Protein AF-A0A9D0VF71-F1 (afdb_monomer_lite)

Secondary structure (DSSP, 8-state):
------PPP---TTTTT-STTT---SSHHHHHHHHHHHHHHHHHHHHHHHHHHHHHHHHHHHHHHHHHHHHHHHHHHHHHHHHHHHHHHHHHHHHHHHHHHHHHHHHHHHHHHHHHHHTT-

Radius of gyration: 41.37 Å; chains: 1; bounding box: 80×16×118 Å

pLDDT: mean 87.17, std 9.7, range [47.25, 96.56]

Foldseek 3Di:
DDDLDQDQDPLDCVVLLNDDPSQDPPDPVSNVSNVVSVVSSVVVVVVSVVVVVVSVVVVVVVVVVVVVVVVVVVVVVCVVVVVVVVVVVVVVVVVVVVVVVVVVVVVVVVVVVVVVVVVVD

Structure (mmCIF, N/CA/C/O backbone):
data_AF-A0A9D0VF71-F1
#
_entry.id   AF-A0A9D0VF71-F1
#
loop_
_atom_site.group_PDB
_atom_site.id
_atom_site.type_symbol
_atom_site.label_atom_id
_atom_site.label_alt_id
_atom_site.label_comp_id
_atom_site.label_asym_id
_atom_site.label_entity_id
_atom_site.label_seq_id
_atom_site.pdbx_PDB_ins_code
_atom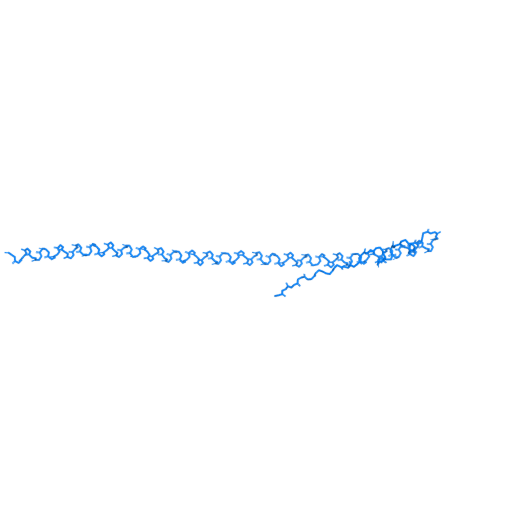_site.Cartn_x
_atom_site.Cartn_y
_atom_site.Cartn_z
_atom_site.occupancy
_atom_site.B_iso_or_equiv
_atom_site.auth_seq_id
_atom_site.auth_comp_id
_atom_site.auth_asym_id
_atom_site.auth_atom_id
_atom_site.pdbx_PDB_model_num
ATOM 1 N N . ASN A 1 1 ? -12.041 -7.277 2.046 1.00 47.25 1 ASN A N 1
ATOM 2 C CA . ASN A 1 1 ? -10.917 -8.003 1.412 1.00 47.25 1 ASN A CA 1
ATOM 3 C C . ASN A 1 1 ? -10.262 -7.134 0.348 1.00 47.25 1 ASN A C 1
ATOM 5 O O . ASN A 1 1 ? -10.256 -7.510 -0.816 1.00 47.25 1 ASN A O 1
ATOM 9 N N . ASP A 1 2 ? -9.723 -5.978 0.738 1.00 61.88 2 ASP A N 1
ATOM 10 C CA . ASP A 1 2 ? -8.944 -5.141 -0.178 1.00 61.88 2 ASP A CA 1
ATOM 11 C C . ASP A 1 2 ? -7.484 -5.605 -0.083 1.00 61.88 2 ASP A C 1
ATOM 13 O O . ASP A 1 2 ? -6.843 -5.454 0.957 1.00 61.88 2 ASP A O 1
ATOM 17 N N . ARG A 1 3 ? -7.001 -6.318 -1.105 1.00 72.19 3 ARG A N 1
ATOM 18 C CA . ARG A 1 3 ? -5.606 -6.772 -1.177 1.00 72.19 3 ARG A CA 1
ATOM 19 C C . ARG A 1 3 ? -4.865 -5.855 -2.133 1.00 72.19 3 ARG A C 1
ATOM 21 O O . ARG A 1 3 ? -5.205 -5.781 -3.310 1.00 72.19 3 ARG A O 1
ATOM 28 N N . ILE A 1 4 ? -3.829 -5.197 -1.631 1.00 79.31 4 ILE A N 1
ATOM 29 C CA . ILE A 1 4 ? -2.935 -4.393 -2.457 1.00 79.31 4 ILE A CA 1
ATOM 30 C C . ILE A 1 4 ? -1.829 -5.319 -2.968 1.00 79.31 4 ILE A C 1
ATOM 32 O O . ILE A 1 4 ? -0.931 -5.702 -2.222 1.00 79.31 4 ILE A O 1
ATOM 36 N N . ALA A 1 5 ? -1.941 -5.739 -4.227 1.00 80.00 5 ALA A N 1
ATOM 37 C CA . ALA A 1 5 ? -0.920 -6.541 -4.889 1.00 80.00 5 ALA A CA 1
ATOM 38 C C . ALA A 1 5 ? 0.217 -5.639 -5.386 1.00 80.00 5 ALA A C 1
ATOM 40 O O . ALA A 1 5 ? -0.035 -4.631 -6.044 1.00 80.00 5 ALA A O 1
ATOM 41 N N . ILE A 1 6 ? 1.460 -6.021 -5.090 1.00 80.12 6 ILE A N 1
ATOM 42 C CA . ILE A 1 6 ? 2.663 -5.391 -5.639 1.00 80.12 6 ILE A CA 1
ATOM 43 C C . ILE A 1 6 ? 3.290 -6.404 -6.590 1.00 80.12 6 ILE A C 1
ATOM 45 O O . ILE A 1 6 ? 3.825 -7.422 -6.155 1.00 80.12 6 ILE A O 1
ATOM 49 N N . THR A 1 7 ? 3.206 -6.135 -7.887 1.00 81.69 7 THR A N 1
ATOM 50 C CA . THR A 1 7 ? 3.913 -6.918 -8.901 1.00 81.69 7 THR A CA 1
ATOM 51 C C . THR A 1 7 ? 5.187 -6.178 -9.254 1.00 81.69 7 THR A C 1
ATOM 53 O O . THR A 1 7 ? 5.122 -5.059 -9.752 1.00 81.69 7 THR A O 1
ATOM 56 N N . LEU A 1 8 ? 6.335 -6.791 -8.976 1.00 82.25 8 LEU A N 1
ATOM 57 C CA . LEU A 1 8 ? 7.619 -6.237 -9.377 1.00 82.25 8 LEU A CA 1
ATOM 58 C C . LEU A 1 8 ? 7.854 -6.556 -10.857 1.00 82.25 8 LEU A C 1
ATOM 60 O O . LEU A 1 8 ? 7.827 -7.726 -11.239 1.00 82.25 8 LEU A O 1
ATOM 64 N N . GLY A 1 9 ? 8.055 -5.530 -11.682 1.00 84.50 9 GLY A N 1
ATOM 65 C CA . GLY A 1 9 ? 8.532 -5.712 -13.051 1.00 84.50 9 GLY A CA 1
ATOM 66 C C . GLY A 1 9 ? 9.970 -6.238 -13.065 1.00 84.50 9 GLY A C 1
ATOM 67 O O . GLY A 1 9 ? 10.769 -5.875 -12.199 1.00 84.50 9 GLY A O 1
ATOM 68 N N . ASP A 1 10 ? 10.305 -7.081 -14.043 1.00 88.88 10 ASP A N 1
ATOM 69 C CA . ASP A 1 10 ? 11.696 -7.452 -14.312 1.00 88.88 10 ASP A CA 1
ATOM 70 C C . ASP A 1 10 ? 12.420 -6.248 -14.929 1.00 88.88 10 ASP A C 1
ATOM 72 O O . ASP A 1 10 ? 12.075 -5.791 -16.017 1.00 88.88 10 ASP A O 1
ATOM 76 N N . LEU A 1 11 ? 13.390 -5.712 -14.187 1.00 90.81 11 LEU A N 1
ATOM 77 C CA . LEU A 1 11 ? 14.179 -4.540 -14.565 1.00 90.81 11 LEU A CA 1
ATOM 78 C C . LEU A 1 11 ? 15.665 -4.881 -14.769 1.00 90.81 11 LEU A C 1
ATOM 80 O O . LEU A 1 11 ? 16.540 -4.045 -14.538 1.00 90.81 11 LEU A O 1
ATOM 84 N N . THR A 1 12 ? 15.974 -6.117 -15.162 1.00 92.62 12 THR A N 1
ATOM 85 C CA . THR A 1 12 ? 17.348 -6.521 -15.495 1.00 92.62 12 THR A CA 1
ATOM 86 C C . THR A 1 12 ? 17.853 -5.852 -16.777 1.00 92.62 12 THR A C 1
ATOM 88 O O . THR A 1 12 ? 17.079 -5.492 -17.661 1.00 92.62 12 THR A O 1
ATOM 91 N N . ALA A 1 13 ? 19.178 -5.706 -16.907 1.00 88.88 13 ALA A N 1
ATOM 92 C CA . ALA A 1 13 ? 19.800 -5.077 -18.077 1.00 88.88 13 ALA A CA 1
ATOM 93 C C . ALA A 1 13 ? 19.420 -5.765 -19.401 1.00 88.88 13 ALA A C 1
ATOM 95 O O . ALA A 1 13 ? 19.220 -5.087 -20.407 1.00 88.88 13 ALA A O 1
ATOM 96 N N . ALA A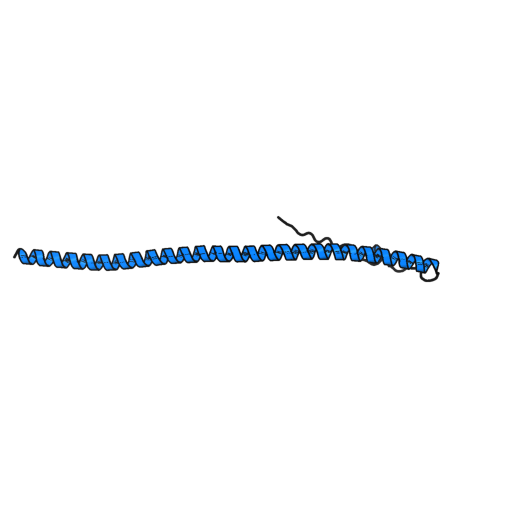 1 14 ? 19.259 -7.092 -19.381 1.00 88.69 14 ALA A N 1
ATOM 97 C CA . ALA A 1 14 ? 18.795 -7.867 -20.527 1.00 88.69 14 ALA A CA 1
ATOM 98 C C . ALA A 1 14 ? 17.347 -7.515 -20.907 1.00 88.69 14 ALA A C 1
ATOM 100 O O . ALA A 1 14 ? 17.075 -7.217 -22.067 1.00 88.69 14 ALA A O 1
ATOM 101 N N . THR A 1 15 ? 16.434 -7.471 -19.932 1.00 89.50 15 THR A N 1
A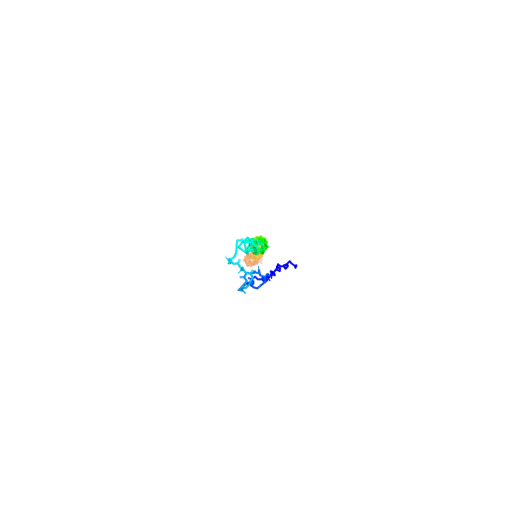TOM 102 C CA . THR A 1 15 ? 15.018 -7.128 -20.156 1.00 89.50 15 THR A CA 1
ATOM 103 C C . THR A 1 15 ? 14.830 -5.672 -20.589 1.00 89.50 15 THR A C 1
ATOM 105 O O . THR A 1 15 ? 13.940 -5.373 -21.382 1.00 89.50 15 THR A O 1
ATOM 108 N N . LEU A 1 16 ? 15.699 -4.766 -20.132 1.00 90.75 16 LEU A N 1
ATOM 109 C CA . LEU A 1 16 ? 15.724 -3.363 -20.561 1.00 90.75 16 LEU A CA 1
ATOM 110 C C . LEU A 1 16 ? 16.428 -3.146 -21.912 1.00 90.75 16 LEU A C 1
ATOM 112 O O . LEU A 1 16 ? 16.403 -2.030 -22.421 1.00 90.75 16 LEU A O 1
ATOM 116 N N . GLY A 1 17 ? 17.075 -4.167 -22.485 1.00 87.44 17 GLY A N 1
ATOM 117 C CA . GLY A 1 17 ? 17.822 -4.036 -23.742 1.00 87.44 17 GLY A CA 1
ATOM 118 C C . GLY A 1 17 ? 19.096 -3.189 -23.633 1.00 87.44 17 GLY A C 1
ATOM 119 O O . GLY A 1 17 ? 19.574 -2.662 -24.633 1.00 87.44 17 GLY A O 1
ATOM 120 N N . VAL A 1 18 ? 19.650 -3.049 -22.425 1.00 88.75 18 VAL A N 1
ATOM 121 C CA . VAL A 1 18 ? 20.857 -2.251 -22.129 1.00 88.75 18 VAL A CA 1
ATOM 122 C C . VAL A 1 18 ? 22.064 -3.122 -21.755 1.00 88.75 18 VAL A C 1
ATOM 124 O O . VAL A 1 18 ? 23.046 -2.630 -21.203 1.00 88.75 18 VAL A O 1
ATOM 127 N N . ASP A 1 19 ? 21.991 -4.425 -22.029 1.00 87.56 19 ASP A N 1
ATOM 128 C CA . ASP A 1 19 ? 23.084 -5.370 -21.792 1.00 87.56 19 ASP A CA 1
ATOM 129 C C . ASP A 1 19 ? 24.222 -5.208 -22.818 1.00 87.56 19 ASP A C 1
ATOM 131 O O . ASP A 1 19 ? 24.068 -4.652 -23.913 1.00 87.56 19 ASP A O 1
ATOM 135 N N . THR A 1 20 ? 25.389 -5.725 -22.453 1.00 74.88 20 THR A N 1
ATOM 136 C CA . THR A 1 20 ? 26.590 -5.809 -23.275 1.00 74.88 20 THR A CA 1
ATOM 137 C C . THR A 1 20 ? 26.280 -6.426 -24.644 1.00 74.88 20 THR A C 1
ATOM 139 O O . THR A 1 20 ? 25.741 -7.522 -24.756 1.00 74.88 20 THR A O 1
ATOM 142 N N . GLY A 1 21 ? 26.583 -5.679 -25.711 1.00 75.75 21 GLY A N 1
ATOM 143 C CA . GLY A 1 21 ? 26.286 -6.066 -27.096 1.00 75.75 21 GLY A CA 1
ATOM 144 C C . GLY A 1 21 ? 24.964 -5.530 -27.663 1.00 75.75 21 GLY A C 1
ATOM 145 O O . GLY A 1 21 ? 24.807 -5.540 -28.880 1.00 75.75 21 GLY A O 1
ATOM 146 N N . SER A 1 22 ? 24.056 -5.007 -26.829 1.00 76.94 22 SER A N 1
ATOM 147 C CA . SER A 1 22 ? 22.825 -4.330 -27.290 1.00 76.94 22 SER A CA 1
ATOM 148 C C . SER A 1 22 ? 23.050 -2.844 -27.598 1.00 76.94 22 SER A C 1
ATOM 150 O O . SER A 1 22 ? 22.305 -2.238 -28.363 1.00 76.94 22 SER A O 1
ATOM 152 N N . ILE A 1 23 ? 24.101 -2.262 -27.016 1.00 83.88 23 ILE A N 1
ATOM 153 C CA . ILE A 1 23 ? 24.506 -0.869 -27.207 1.00 83.88 23 ILE A CA 1
ATOM 154 C C . ILE A 1 23 ? 25.791 -0.836 -28.036 1.00 83.88 23 ILE A C 1
ATOM 156 O O . ILE A 1 23 ? 26.852 -1.250 -27.567 1.00 83.88 23 ILE A O 1
ATOM 160 N N . ASP A 1 24 ? 25.696 -0.317 -29.260 1.00 85.50 24 ASP A N 1
ATOM 161 C CA . ASP A 1 24 ? 26.847 -0.042 -30.119 1.00 85.50 24 ASP A CA 1
ATOM 162 C C . ASP A 1 24 ? 27.115 1.465 -30.171 1.00 85.50 24 ASP 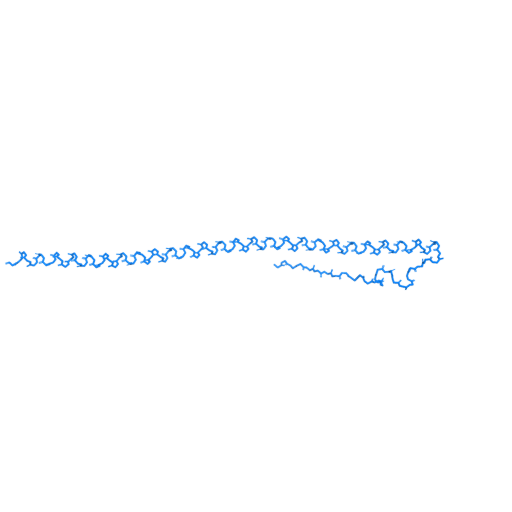A C 1
ATOM 164 O O . ASP A 1 24 ? 26.272 2.242 -30.604 1.00 85.50 24 ASP A O 1
ATOM 168 N N . LEU A 1 25 ? 28.306 1.884 -29.746 1.00 89.00 25 LEU A N 1
ATOM 169 C CA . LEU A 1 25 ? 28.751 3.283 -29.791 1.00 89.00 25 LEU A CA 1
ATOM 170 C C . LEU A 1 25 ? 29.869 3.510 -30.821 1.00 89.00 25 LEU A C 1
ATOM 172 O O . LEU A 1 25 ? 30.449 4.592 -30.874 1.00 89.00 25 LEU A O 1
ATOM 176 N N . SER A 1 26 ? 30.204 2.495 -31.624 1.00 92.81 26 SER A N 1
ATOM 177 C CA . SER A 1 26 ? 31.320 2.547 -32.577 1.00 92.81 26 SER A CA 1
ATOM 178 C C . SER A 1 26 ? 31.017 3.375 -33.829 1.00 92.81 26 SER A C 1
ATOM 180 O O . SER A 1 26 ? 31.937 3.854 -34.494 1.00 92.81 26 SER A O 1
ATOM 182 N N . THR A 1 27 ? 29.735 3.584 -34.143 1.00 94.25 27 THR A N 1
ATOM 183 C CA . THR A 1 27 ? 29.277 4.385 -35.284 1.00 94.25 27 THR A CA 1
ATOM 184 C C . THR A 1 27 ? 28.268 5.443 -34.846 1.00 94.25 27 THR A C 1
ATOM 186 O O . THR A 1 27 ? 27.572 5.278 -33.847 1.00 94.25 27 THR A O 1
ATOM 189 N N . ALA A 1 28 ? 28.138 6.528 -35.616 1.00 93.50 28 ALA A N 1
ATOM 190 C CA . ALA A 1 28 ? 27.142 7.565 -35.333 1.00 93.50 28 ALA A CA 1
ATOM 191 C C . ALA A 1 28 ? 25.700 7.019 -35.365 1.00 93.50 28 ALA A C 1
ATOM 193 O O . ALA A 1 28 ? 24.883 7.390 -34.527 1.00 93.50 28 ALA A O 1
ATOM 194 N N . ALA A 1 29 ? 25.404 6.107 -36.298 1.00 91.06 29 ALA A N 1
ATOM 195 C CA . ALA A 1 29 ? 24.104 5.445 -36.382 1.00 91.06 29 ALA A CA 1
ATOM 196 C C . ALA A 1 29 ? 23.867 4.489 -35.199 1.00 91.06 29 ALA A C 1
ATOM 198 O O . ALA A 1 29 ? 22.783 4.495 -34.620 1.00 91.06 29 ALA A O 1
ATOM 199 N N . GLY A 1 30 ? 24.888 3.721 -34.797 1.00 89.75 30 GLY A N 1
ATOM 200 C CA . GLY A 1 30 ? 24.840 2.875 -33.602 1.00 89.75 30 GLY A CA 1
ATOM 201 C C . GLY A 1 30 ? 24.567 3.697 -32.344 1.00 89.75 30 GLY A C 1
ATOM 202 O O . GLY A 1 30 ? 23.644 3.385 -31.597 1.00 89.75 30 GLY A O 1
ATOM 203 N N . ALA A 1 31 ? 25.277 4.816 -32.169 1.00 90.69 31 ALA A N 1
ATOM 204 C CA . ALA A 1 31 ? 25.089 5.706 -31.027 1.00 90.69 31 ALA A CA 1
ATOM 205 C C . ALA A 1 31 ? 23.674 6.311 -30.971 1.00 90.69 31 ALA A C 1
ATOM 207 O O . ALA A 1 31 ? 23.094 6.416 -29.893 1.00 90.69 31 ALA A O 1
ATOM 208 N N . GLN A 1 32 ? 23.083 6.667 -32.118 1.00 92.19 32 GLN A N 1
ATOM 209 C CA . GLN A 1 32 ? 21.685 7.115 -32.185 1.00 92.19 32 GLN A CA 1
ATOM 210 C C . GLN A 1 32 ? 20.701 5.999 -31.805 1.00 92.19 32 GLN A C 1
ATOM 212 O O . GLN A 1 32 ? 19.755 6.246 -31.058 1.00 92.19 32 GLN A O 1
ATOM 217 N N . GLY A 1 33 ? 20.939 4.768 -32.268 1.00 89.75 33 GLY A N 1
ATOM 218 C CA . GLY A 1 33 ? 20.144 3.601 -31.876 1.00 89.75 33 GLY A CA 1
ATOM 219 C C . GLY A 1 33 ? 20.261 3.279 -30.384 1.00 89.75 33 GLY A C 1
ATOM 220 O O . GLY A 1 33 ? 19.257 3.003 -29.731 1.00 89.75 33 GLY A O 1
ATOM 221 N N . ALA A 1 34 ? 21.465 3.392 -29.821 1.00 90.69 34 ALA A N 1
ATOM 222 C CA . ALA A 1 34 ? 21.718 3.206 -28.398 1.00 90.69 34 ALA A CA 1
ATOM 223 C C . ALA A 1 34 ? 20.962 4.224 -27.533 1.00 90.69 34 ALA A C 1
ATOM 225 O O . ALA A 1 34 ? 20.378 3.844 -26.521 1.00 90.69 34 ALA A O 1
ATOM 226 N N . LEU A 1 35 ? 20.929 5.499 -27.940 1.00 91.06 35 LEU A N 1
ATOM 227 C CA . LEU A 1 35 ? 20.144 6.528 -27.251 1.00 91.06 35 LEU A CA 1
ATOM 228 C C . LEU A 1 35 ? 18.647 6.193 -27.258 1.00 91.06 35 LEU A C 1
ATOM 230 O O . LEU A 1 35 ? 18.016 6.232 -26.208 1.00 91.06 35 LEU A O 1
ATOM 234 N N . ALA A 1 36 ? 18.098 5.770 -28.401 1.00 90.81 36 ALA A N 1
ATOM 235 C CA . ALA A 1 36 ? 16.692 5.368 -28.488 1.00 90.81 36 ALA A CA 1
ATOM 236 C C . ALA A 1 36 ? 16.363 4.141 -27.610 1.00 90.81 36 ALA A C 1
ATOM 238 O O . ALA A 1 36 ? 15.297 4.071 -26.990 1.00 90.81 36 ALA A O 1
ATOM 239 N N . GLY A 1 37 ? 17.286 3.176 -27.527 1.00 90.69 37 GLY A N 1
ATOM 240 C CA . GLY A 1 37 ? 17.165 2.029 -26.624 1.00 90.69 37 GLY A CA 1
ATOM 241 C C . GLY A 1 37 ? 17.177 2.442 -25.149 1.00 90.69 37 GLY A C 1
ATOM 242 O O . GLY A 1 37 ? 16.333 1.993 -24.375 1.00 90.69 37 GLY A O 1
ATOM 243 N N . LEU A 1 38 ? 18.081 3.351 -24.772 1.00 91.75 38 LEU A N 1
ATOM 244 C CA . LEU A 1 38 ? 18.153 3.903 -23.416 1.00 91.75 38 LEU A CA 1
ATOM 245 C C . LEU A 1 38 ? 16.889 4.683 -23.036 1.00 91.75 38 LEU A C 1
ATOM 247 O O . LEU A 1 38 ? 16.398 4.504 -21.923 1.00 91.75 38 LEU A O 1
ATOM 251 N N . ASP A 1 39 ? 16.334 5.489 -23.942 1.00 94.06 39 ASP A N 1
ATOM 252 C CA . ASP A 1 39 ? 15.077 6.210 -23.700 1.00 94.06 39 ASP A CA 1
ATOM 253 C C . ASP A 1 39 ? 13.927 5.230 -23.424 1.00 94.06 39 ASP A C 1
ATOM 255 O O . ASP A 1 39 ? 13.210 5.363 -22.433 1.00 94.06 39 ASP A O 1
ATOM 259 N N . THR A 1 40 ? 13.823 4.162 -24.220 1.00 92.81 40 THR A N 1
ATOM 260 C CA . THR A 1 40 ? 12.812 3.108 -24.019 1.00 92.81 40 THR A CA 1
ATOM 261 C C . THR A 1 40 ? 12.987 2.388 -22.674 1.00 92.81 40 THR A C 1
ATOM 263 O O . THR A 1 40 ? 12.013 2.098 -21.965 1.00 92.81 40 THR A O 1
ATOM 266 N N . ALA A 1 41 ? 14.235 2.105 -22.293 1.00 93.56 41 ALA A N 1
ATOM 267 C CA . ALA A 1 41 ? 14.557 1.496 -21.008 1.00 93.56 41 ALA A CA 1
ATOM 268 C C . ALA A 1 41 ? 14.173 2.416 -19.834 1.00 93.56 41 ALA A C 1
ATOM 270 O O . ALA A 1 41 ? 13.566 1.963 -18.858 1.00 93.56 41 ALA A O 1
ATOM 271 N N . LEU A 1 42 ? 14.473 3.715 -19.940 1.00 94.19 42 LEU A N 1
ATOM 272 C CA . LEU A 1 42 ? 14.108 4.721 -18.941 1.00 94.19 42 LEU A CA 1
ATOM 273 C C . LEU A 1 42 ? 12.591 4.871 -18.810 1.00 94.19 42 LEU A C 1
ATOM 275 O O . LEU A 1 42 ? 12.087 4.911 -17.685 1.00 94.19 42 LEU A O 1
ATOM 279 N N . ASP A 1 43 ? 11.859 4.887 -19.921 1.00 94.94 43 ASP A N 1
ATOM 280 C CA . ASP A 1 43 ? 10.395 4.930 -19.916 1.00 94.94 43 ASP A CA 1
ATOM 281 C C . ASP A 1 43 ? 9.801 3.713 -19.203 1.00 94.94 43 ASP A C 1
ATOM 283 O O . ASP A 1 43 ? 8.928 3.854 -18.342 1.00 94.94 43 ASP A O 1
ATOM 287 N N . THR A 1 44 ? 10.344 2.523 -19.462 1.00 93.44 44 THR A N 1
ATOM 288 C CA . THR A 1 44 ? 9.926 1.286 -18.784 1.00 93.44 44 THR A CA 1
ATOM 289 C C . THR A 1 44 ? 10.168 1.357 -17.272 1.00 93.44 44 THR A C 1
ATOM 291 O O . THR A 1 44 ? 9.290 1.005 -16.473 1.00 93.44 44 THR A O 1
ATOM 294 N N . VAL A 1 45 ? 11.332 1.854 -16.844 1.00 93.75 45 VAL A N 1
ATOM 295 C CA . VAL A 1 45 ? 11.640 2.059 -15.418 1.00 93.75 45 VAL A CA 1
ATOM 296 C C . VAL A 1 45 ? 10.686 3.077 -14.795 1.00 93.75 45 VAL A C 1
ATOM 298 O O . VAL A 1 45 ? 10.141 2.834 -13.715 1.00 93.75 45 VAL A O 1
ATOM 301 N N . ASN A 1 46 ? 10.450 4.203 -15.466 1.00 94.81 46 ASN A N 1
ATOM 302 C CA . ASN A 1 46 ? 9.567 5.259 -14.981 1.00 94.81 46 ASN A CA 1
ATOM 303 C C . ASN A 1 46 ? 8.115 4.783 -14.865 1.00 94.81 46 ASN A C 1
ATOM 305 O O . ASN A 1 46 ? 7.456 5.084 -13.868 1.00 94.81 46 ASN A O 1
ATOM 309 N N . GLN A 1 47 ? 7.638 3.975 -15.813 1.00 93.06 47 GLN A N 1
ATOM 310 C CA . GLN A 1 47 ? 6.315 3.355 -15.764 1.00 93.06 47 GLN A CA 1
ATOM 311 C C . GLN A 1 47 ? 6.164 2.463 -14.524 1.00 93.06 47 GLN A C 1
ATOM 313 O O . GLN A 1 47 ? 5.181 2.583 -13.790 1.00 93.06 47 GLN A O 1
ATOM 318 N N . ASN A 1 48 ? 7.159 1.615 -14.242 1.00 92.31 48 ASN A N 1
ATOM 319 C CA . ASN A 1 48 ? 7.159 0.766 -13.048 1.00 92.31 48 ASN A CA 1
ATOM 320 C C . ASN A 1 48 ? 7.209 1.600 -11.755 1.00 92.31 48 ASN A C 1
ATOM 322 O O . ASN A 1 48 ? 6.415 1.368 -10.842 1.00 92.31 48 ASN A O 1
ATOM 326 N N . ARG A 1 49 ? 8.073 2.625 -11.690 1.00 93.06 49 ARG A N 1
ATOM 327 C CA . ARG A 1 49 ? 8.148 3.550 -10.540 1.00 93.06 49 ARG A CA 1
ATOM 328 C C . ARG A 1 49 ? 6.829 4.283 -10.301 1.00 93.06 49 ARG A C 1
ATOM 330 O O . ARG A 1 49 ? 6.430 4.437 -9.149 1.00 93.06 49 ARG A O 1
ATOM 337 N N . SER A 1 50 ? 6.144 4.695 -11.365 1.00 92.94 50 SER A N 1
ATOM 338 C CA . SER A 1 50 ? 4.822 5.325 -11.292 1.00 92.94 50 SER A CA 1
ATOM 339 C C . SER A 1 50 ? 3.784 4.382 -10.675 1.00 92.94 50 SER A C 1
ATOM 341 O O . SER A 1 50 ? 3.106 4.747 -9.711 1.00 92.94 50 SER A O 1
ATOM 343 N N . THR A 1 51 ? 3.728 3.128 -11.133 1.00 91.56 51 THR A N 1
ATOM 344 C CA . THR A 1 51 ? 2.850 2.100 -10.550 1.00 91.56 51 THR A CA 1
ATOM 345 C C . THR A 1 51 ? 3.157 1.844 -9.072 1.00 91.56 51 THR A C 1
ATOM 347 O O . THR A 1 51 ? 2.236 1.727 -8.255 1.00 91.56 51 THR A O 1
ATOM 350 N N . TYR A 1 52 ? 4.436 1.801 -8.692 1.00 92.19 52 TYR A N 1
ATOM 351 C CA . TYR A 1 52 ? 4.821 1.644 -7.289 1.00 92.19 52 TYR A CA 1
ATOM 352 C C . TYR A 1 52 ? 4.409 2.851 -6.444 1.00 92.19 52 TYR A C 1
ATOM 354 O O . TYR A 1 52 ? 3.856 2.659 -5.364 1.00 92.19 52 TYR A O 1
ATOM 362 N N . GLY A 1 53 ? 4.590 4.075 -6.945 1.00 93.19 53 GLY A N 1
ATOM 363 C CA . GLY A 1 53 ? 4.141 5.292 -6.265 1.00 93.19 53 GLY A CA 1
ATOM 364 C C . GLY A 1 53 ? 2.622 5.331 -6.076 1.00 93.19 53 GLY A C 1
ATOM 365 O O . GLY A 1 53 ? 2.134 5.610 -4.982 1.00 93.19 53 GLY A O 1
ATOM 366 N N . ALA A 1 54 ? 1.852 4.953 -7.100 1.00 91.44 54 ALA A N 1
ATOM 367 C CA . ALA A 1 54 ? 0.398 4.832 -6.990 1.00 91.44 54 ALA A CA 1
ATOM 368 C C . ALA A 1 54 ? -0.013 3.790 -5.935 1.00 91.44 54 ALA A C 1
ATOM 370 O O . ALA A 1 54 ? -0.935 4.013 -5.147 1.00 91.44 54 ALA A O 1
ATOM 371 N N . THR A 1 55 ? 0.697 2.664 -5.885 1.00 91.62 55 THR A N 1
ATOM 372 C CA . THR A 1 55 ? 0.447 1.604 -4.904 1.00 91.62 55 THR A CA 1
ATOM 373 C C . THR A 1 55 ? 0.807 2.047 -3.483 1.00 91.62 55 THR A C 1
ATOM 375 O O . THR A 1 55 ? 0.046 1.779 -2.555 1.00 91.62 55 THR A O 1
ATOM 378 N N . GLN A 1 56 ? 1.903 2.793 -3.309 1.00 92.81 56 GLN A N 1
ATOM 379 C CA . GLN A 1 56 ? 2.268 3.421 -2.034 1.00 92.81 56 GLN A CA 1
ATOM 380 C C . GLN A 1 56 ? 1.199 4.411 -1.560 1.00 92.81 56 GLN A C 1
ATOM 382 O O . GLN A 1 56 ? 0.766 4.318 -0.415 1.00 92.81 56 GLN A O 1
ATOM 387 N N . ASN A 1 57 ? 0.687 5.275 -2.442 1.00 93.38 57 ASN A N 1
ATOM 388 C CA . ASN A 1 57 ? -0.394 6.207 -2.097 1.00 93.38 57 ASN A CA 1
ATOM 389 C C . ASN A 1 57 ? -1.661 5.476 -1.627 1.00 93.38 57 ASN A C 1
ATOM 391 O O . ASN A 1 57 ? -2.330 5.905 -0.681 1.00 93.38 57 ASN A O 1
ATOM 395 N N . ARG A 1 58 ? -1.995 4.347 -2.267 1.00 91.88 58 ARG A N 1
ATOM 396 C CA . ARG A 1 58 ? -3.113 3.496 -1.835 1.00 91.88 58 ARG A CA 1
ATOM 397 C C . ARG A 1 58 ? -2.856 2.865 -0.468 1.00 91.88 58 ARG A C 1
ATOM 399 O O . ARG A 1 58 ? -3.762 2.882 0.360 1.00 91.88 58 ARG A O 1
ATOM 406 N N . LEU A 1 59 ? -1.650 2.343 -0.224 1.00 91.81 59 LEU A N 1
ATOM 407 C CA . LEU A 1 59 ? -1.259 1.786 1.078 1.00 91.81 59 LEU A CA 1
ATOM 408 C C . LEU A 1 59 ? -1.358 2.837 2.183 1.00 91.81 59 LEU A C 1
ATOM 410 O O . LEU A 1 59 ? -1.935 2.565 3.231 1.00 91.81 59 LEU A O 1
ATOM 414 N N . GLU A 1 60 ? -0.858 4.045 1.936 1.00 94.69 60 GLU A N 1
ATOM 415 C CA . GLU A 1 60 ? -0.906 5.134 2.907 1.00 94.69 60 GLU A CA 1
ATOM 416 C C . GLU A 1 60 ? -2.345 5.586 3.189 1.00 94.69 60 GLU A C 1
ATOM 418 O O . GLU A 1 60 ? -2.720 5.798 4.341 1.00 94.69 60 GLU A O 1
ATOM 423 N N . SER A 1 61 ? -3.190 5.663 2.157 1.00 94.19 61 SER A N 1
ATOM 424 C CA . SER A 1 61 ? -4.611 5.993 2.323 1.00 94.19 61 SER A CA 1
ATOM 425 C C . SER A 1 61 ? -5.355 4.922 3.124 1.00 94.19 61 SER A C 1
ATOM 427 O O . SER A 1 61 ? -6.112 5.250 4.038 1.00 94.19 61 SER A O 1
ATOM 429 N N . ALA A 1 62 ? -5.111 3.643 2.823 1.00 92.19 62 ALA A N 1
ATOM 430 C CA . ALA A 1 62 ? -5.691 2.523 3.559 1.00 92.19 62 ALA A CA 1
ATOM 431 C C . ALA A 1 62 ? -5.217 2.499 5.020 1.00 92.19 62 ALA A C 1
ATOM 433 O O . ALA A 1 62 ? -6.024 2.282 5.922 1.00 92.19 62 ALA A O 1
ATOM 434 N N . TYR A 1 63 ? -3.934 2.786 5.260 1.00 93.19 63 TYR A N 1
ATOM 435 C CA . TYR A 1 63 ? -3.377 2.919 6.602 1.00 93.19 63 TYR A CA 1
ATOM 436 C C . TYR A 1 63 ? -4.071 4.033 7.390 1.00 93.19 63 TYR A C 1
ATOM 438 O O . TYR A 1 63 ? -4.567 3.783 8.483 1.00 93.19 63 TYR A O 1
ATOM 446 N N . ARG A 1 64 ? -4.182 5.241 6.820 1.00 95.75 64 ARG A N 1
ATOM 447 C CA . ARG A 1 64 ? -4.859 6.374 7.476 1.00 95.75 64 ARG A CA 1
ATOM 448 C C . ARG A 1 64 ? -6.318 6.054 7.802 1.00 95.75 64 ARG A C 1
ATOM 450 O O . ARG A 1 64 ? -6.792 6.413 8.875 1.00 95.75 64 ARG A O 1
ATOM 457 N N . ALA A 1 65 ? -7.023 5.366 6.904 1.00 92.38 65 ALA A N 1
ATOM 458 C CA . ALA A 1 65 ? -8.397 4.934 7.149 1.00 92.38 65 ALA A CA 1
ATOM 459 C C . ALA A 1 65 ? -8.487 3.905 8.292 1.00 92.38 65 ALA A C 1
ATOM 461 O O . ALA A 1 65 ? -9.357 4.028 9.155 1.00 92.38 65 ALA A O 1
ATOM 462 N N . LEU A 1 66 ? -7.583 2.919 8.324 1.00 93.56 66 LEU A N 1
ATOM 463 C CA . LEU A 1 66 ? -7.535 1.895 9.372 1.00 93.56 66 LEU A CA 1
ATOM 464 C C . LEU A 1 66 ? -7.152 2.477 10.736 1.00 93.56 66 LEU A C 1
ATOM 466 O O . LEU A 1 66 ? -7.730 2.090 11.749 1.00 93.56 66 LEU A O 1
ATOM 470 N N . ASP A 1 67 ? -6.207 3.410 10.766 1.00 96.56 67 ASP A N 1
ATOM 471 C CA . ASP A 1 67 ? -5.803 4.110 11.982 1.00 96.56 67 ASP A CA 1
ATOM 472 C C . ASP A 1 67 ? -6.981 4.900 12.570 1.00 96.56 67 ASP A C 1
ATOM 474 O O . ASP A 1 67 ? -7.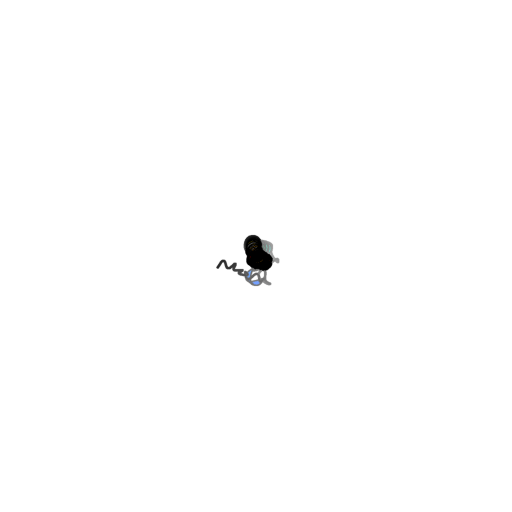328 4.729 13.737 1.00 96.56 67 ASP A O 1
ATOM 478 N N . ASN A 1 68 ? -7.700 5.653 11.730 1.00 95.56 68 ASN A N 1
ATOM 479 C CA . ASN A 1 68 ? -8.905 6.367 12.153 1.00 95.56 68 ASN A CA 1
ATOM 480 C C . ASN A 1 68 ? -10.001 5.410 12.652 1.00 95.56 68 ASN A C 1
ATOM 482 O O . ASN A 1 68 ? -10.630 5.651 13.681 1.00 95.56 68 ASN A O 1
ATOM 486 N N . TYR A 1 69 ? -10.219 4.295 11.949 1.00 95.88 69 TYR A N 1
ATOM 487 C CA . TYR A 1 69 ? -11.158 3.261 12.381 1.00 95.88 69 TYR A CA 1
ATOM 488 C C . TYR A 1 69 ? -10.772 2.673 13.744 1.00 95.88 69 TYR A C 1
ATOM 490 O O . TYR A 1 69 ? -11.631 2.523 14.609 1.00 95.88 69 TYR A O 1
ATOM 498 N N . THR A 1 70 ? -9.485 2.400 13.959 1.00 96.25 70 THR A N 1
ATOM 499 C CA . THR A 1 70 ? -8.965 1.852 15.219 1.00 96.25 70 THR A CA 1
ATOM 500 C C . THR A 1 70 ? -9.135 2.844 16.369 1.00 96.25 70 THR A C 1
ATOM 502 O O . THR A 1 70 ? -9.584 2.449 17.442 1.00 96.25 70 THR A O 1
ATOM 505 N N . GLN A 1 71 ? -8.857 4.132 16.146 1.00 95.56 71 GLN A N 1
ATOM 506 C CA . GLN A 1 71 ? -9.087 5.184 17.143 1.00 95.56 71 GLN A CA 1
ATOM 507 C C . GLN A 1 71 ? -10.572 5.310 17.512 1.00 95.56 71 GLN A C 1
ATOM 509 O O . GLN A 1 71 ? -10.914 5.345 18.694 1.00 95.56 71 GLN A O 1
ATOM 514 N N . ASN A 1 72 ? -11.467 5.310 16.517 1.00 95.69 72 ASN A N 1
ATOM 515 C CA . ASN A 1 72 ? -12.911 5.367 16.757 1.00 95.69 72 ASN A CA 1
ATOM 516 C C . ASN A 1 72 ? -13.424 4.118 17.488 1.00 95.69 72 ASN A C 1
ATOM 518 O O . ASN A 1 72 ? -14.253 4.230 18.390 1.00 95.69 72 ASN A O 1
ATOM 522 N N . LEU A 1 73 ? -12.915 2.934 17.135 1.00 96.44 73 LEU A N 1
ATOM 523 C CA . LEU A 1 73 ? -13.261 1.685 17.808 1.00 96.44 73 LEU A CA 1
ATOM 524 C C . LEU A 1 73 ? -12.790 1.687 19.267 1.00 96.44 73 LEU A C 1
ATOM 526 O O . LEU A 1 73 ? -13.565 1.327 20.150 1.00 96.44 73 LEU A O 1
ATOM 530 N N . ALA A 1 74 ? -11.559 2.131 19.529 1.00 95.88 74 ALA A N 1
ATOM 531 C CA . ALA A 1 74 ? -11.026 2.248 20.883 1.00 95.88 74 ALA A CA 1
ATOM 532 C C . ALA A 1 74 ? -11.834 3.247 21.729 1.00 95.88 74 ALA A C 1
ATOM 534 O O . ALA A 1 74 ? -12.169 2.950 22.874 1.00 95.88 74 ALA A O 1
ATOM 535 N N . ALA A 1 75 ? -12.213 4.395 21.158 1.00 96.00 75 ALA A N 1
ATOM 536 C CA . ALA A 1 75 ? -13.059 5.378 21.834 1.00 96.00 75 ALA A CA 1
ATOM 537 C C . ALA A 1 75 ? -14.456 4.817 22.154 1.00 96.00 75 ALA A C 1
ATOM 539 O O . ALA A 1 75 ? -14.949 4.988 23.268 1.00 96.00 75 ALA A O 1
ATOM 540 N N . ALA A 1 76 ? -15.078 4.105 21.208 1.00 95.31 76 ALA A N 1
ATOM 541 C CA . ALA A 1 76 ? -16.364 3.449 21.430 1.00 95.31 76 ALA A CA 1
ATOM 542 C C . ALA A 1 76 ? -16.270 2.354 22.506 1.00 95.31 76 ALA A C 1
ATOM 544 O O . ALA A 1 76 ? -17.141 2.265 23.368 1.00 95.31 76 ALA A O 1
ATOM 545 N N . GLN A 1 77 ? -15.200 1.555 22.493 1.00 95.25 77 GLN A N 1
ATOM 546 C CA . GLN A 1 77 ? -14.955 0.531 23.507 1.00 95.25 77 GLN A CA 1
ATOM 547 C C . GLN A 1 77 ? -14.759 1.146 24.899 1.00 95.25 77 GLN A C 1
ATOM 549 O O . GLN A 1 77 ? -15.361 0.658 25.852 1.00 95.25 77 GLN A O 1
ATOM 554 N N . SER A 1 78 ? -13.982 2.231 25.007 1.00 96.00 78 SER A N 1
ATOM 555 C CA . SER A 1 78 ? -13.813 2.975 26.263 1.00 96.00 78 SER A CA 1
ATOM 556 C C . SER A 1 78 ? -15.156 3.483 26.779 1.00 96.00 78 SER A C 1
ATOM 558 O O . SER A 1 78 ? -15.486 3.253 27.932 1.00 96.00 78 SER A O 1
ATOM 560 N N . ALA A 1 79 ? -15.975 4.097 25.918 1.00 94.00 79 ALA A N 1
ATOM 561 C CA . ALA A 1 79 ? -17.277 4.625 26.321 1.00 94.00 79 ALA A CA 1
ATOM 562 C C . ALA A 1 79 ? -18.224 3.535 26.854 1.00 94.00 79 ALA A C 1
ATOM 564 O O . ALA A 1 79 ? -18.929 3.765 27.838 1.00 94.00 79 ALA A O 1
ATOM 565 N N . VAL A 1 80 ? -18.236 2.351 26.232 1.00 91.44 80 VAL A N 1
ATOM 566 C CA . VAL A 1 80 ? -19.017 1.203 26.724 1.00 91.44 80 VAL A CA 1
ATOM 567 C C . VAL A 1 80 ? -18.479 0.738 28.077 1.00 91.44 80 VAL A C 1
ATOM 569 O O . VAL A 1 80 ? -19.244 0.645 29.032 1.00 91.44 80 VAL A O 1
ATOM 572 N N . GLN A 1 81 ? -17.165 0.528 28.190 1.00 93.31 81 GLN A N 1
ATOM 573 C CA . GLN A 1 81 ? -16.541 0.049 29.424 1.00 93.31 81 GLN A CA 1
ATOM 574 C C . GLN A 1 81 ? -16.722 1.025 30.599 1.00 93.31 81 GLN A C 1
ATOM 576 O O . GLN A 1 81 ? -17.029 0.598 31.713 1.00 93.31 81 GLN A O 1
ATOM 581 N N . ASP A 1 82 ? -16.572 2.326 30.351 1.00 94.00 82 ASP A N 1
ATOM 582 C CA . ASP A 1 82 ? -16.764 3.374 31.355 1.00 94.00 82 ASP A CA 1
ATOM 583 C C . ASP A 1 82 ? -18.234 3.452 31.801 1.00 94.00 82 ASP A C 1
ATOM 585 O O . ASP A 1 82 ? -18.516 3.641 32.987 1.00 94.00 82 ASP A O 1
ATOM 589 N N . THR A 1 83 ? -19.182 3.252 30.877 1.00 91.62 83 THR A N 1
ATOM 590 C CA . THR A 1 83 ? -20.621 3.215 31.194 1.00 91.62 83 THR A CA 1
ATOM 591 C C . THR A 1 83 ? -20.980 1.991 32.034 1.00 91.62 83 THR A C 1
ATOM 593 O O . THR A 1 83 ? -21.698 2.124 33.028 1.00 91.62 83 THR A O 1
ATOM 596 N N . ASP A 1 84 ? -20.450 0.818 31.686 1.00 90.50 84 ASP A N 1
ATOM 597 C CA . ASP A 1 84 ? -20.672 -0.418 32.441 1.00 90.50 84 ASP A CA 1
ATOM 598 C C . ASP A 1 84 ? -20.091 -0.307 33.859 1.00 90.50 84 ASP A C 1
ATOM 600 O O . ASP A 1 84 ? -20.755 -0.649 34.840 1.00 90.50 84 ASP A O 1
ATOM 604 N N . PHE A 1 85 ? -18.887 0.261 33.998 1.00 90.62 85 PHE A N 1
ATOM 605 C CA . PHE A 1 85 ? -18.277 0.500 35.306 1.00 90.62 85 PHE A CA 1
ATOM 606 C C . PHE A 1 85 ? -19.076 1.502 36.152 1.00 90.62 85 PHE A C 1
ATOM 608 O O . PHE A 1 85 ? -19.242 1.306 37.361 1.00 90.62 85 PHE A O 1
ATOM 615 N N . ALA A 1 86 ? -19.596 2.567 35.535 1.00 91.19 86 ALA A N 1
ATOM 616 C CA . ALA A 1 86 ? -20.452 3.533 36.216 1.00 91.19 86 ALA A CA 1
ATOM 617 C C . ALA A 1 86 ? -21.769 2.897 36.695 1.00 91.19 86 ALA A C 1
ATOM 619 O O . ALA A 1 86 ? -22.206 3.180 37.814 1.00 91.19 86 ALA A O 1
ATOM 620 N N . MET A 1 87 ? -22.377 2.019 35.889 1.00 93.06 87 MET A N 1
ATOM 621 C CA . MET A 1 87 ? -23.593 1.289 36.257 1.00 93.06 87 MET A CA 1
ATOM 622 C C . MET A 1 87 ? -23.348 0.351 37.443 1.00 93.06 87 MET A C 1
ATOM 624 O O . MET A 1 87 ? -24.064 0.441 38.439 1.00 93.06 87 MET A O 1
ATOM 628 N N . GLU A 1 88 ? -22.301 -0.474 37.381 1.00 91.25 88 GLU A N 1
ATOM 629 C CA . GLU A 1 88 ? -21.930 -1.387 38.470 1.00 91.25 88 GLU A CA 1
ATOM 630 C C . GLU A 1 88 ? -21.603 -0.617 39.761 1.00 91.25 88 GLU A C 1
ATOM 632 O O . GLU A 1 88 ? -22.046 -0.975 40.852 1.00 91.25 88 GLU A O 1
ATOM 637 N N . SER A 1 89 ? -20.890 0.509 39.644 1.00 90.75 89 SER A N 1
ATOM 638 C CA . SER A 1 89 ? -20.577 1.376 40.787 1.00 90.75 89 SER A CA 1
ATOM 639 C C . SER A 1 89 ? -21.835 1.988 41.416 1.00 90.75 89 SER A C 1
ATOM 641 O O . SER A 1 89 ? -21.930 2.081 42.643 1.00 90.75 89 SER A O 1
ATOM 643 N N . ALA A 1 90 ? -22.817 2.388 40.603 1.00 93.62 90 ALA A N 1
ATOM 644 C CA . ALA A 1 90 ? -24.096 2.910 41.081 1.00 93.62 90 ALA A CA 1
ATOM 645 C C . ALA A 1 90 ? -24.955 1.820 41.745 1.00 93.62 90 ALA A C 1
ATOM 647 O O . ALA A 1 90 ? -25.559 2.074 42.791 1.00 93.62 90 ALA A O 1
ATOM 648 N N . GLU A 1 91 ? -24.976 0.608 41.185 1.00 93.88 91 GLU A N 1
ATOM 649 C CA . GLU A 1 91 ? -25.637 -0.568 41.766 1.00 93.88 91 GLU A CA 1
ATOM 650 C C . GLU A 1 91 ? -25.017 -0.906 43.131 1.00 93.88 91 GLU A C 1
ATOM 652 O O . GLU A 1 91 ? -25.727 -1.002 44.135 1.00 93.88 91 GLU A O 1
ATOM 657 N N . MET A 1 92 ? -23.685 -0.973 43.207 1.00 94.44 92 MET A N 1
ATOM 658 C CA . MET A 1 92 ? -22.950 -1.193 44.454 1.00 94.44 92 MET A CA 1
ATOM 659 C C . MET A 1 92 ? -23.273 -0.118 45.501 1.00 94.44 92 MET A C 1
ATOM 661 O O . MET A 1 92 ? -23.577 -0.450 46.650 1.00 94.44 92 MET A O 1
ATOM 665 N N . ALA A 1 93 ? -23.252 1.164 45.122 1.00 93.25 93 ALA A N 1
ATOM 666 C CA . ALA A 1 93 ? -23.587 2.264 46.027 1.00 93.25 93 ALA A CA 1
ATOM 667 C C . ALA A 1 93 ? -25.040 2.171 46.525 1.00 93.25 93 ALA A C 1
ATOM 669 O O . ALA A 1 93 ? -25.302 2.309 47.722 1.00 93.25 93 ALA A O 1
ATOM 670 N N . LYS A 1 94 ? -25.991 1.865 45.634 1.00 92.62 94 LYS A N 1
ATOM 671 C CA . LYS A 1 94 ? -27.398 1.631 45.987 1.00 92.62 94 LYS A CA 1
ATOM 672 C C . LYS A 1 94 ? -27.538 0.472 46.973 1.00 92.62 94 LYS A C 1
ATOM 674 O O . LYS A 1 94 ? -28.240 0.616 47.973 1.00 92.62 94 LYS A O 1
ATOM 679 N N . LEU A 1 95 ? -26.859 -0.651 46.736 1.00 93.88 95 LEU A N 1
ATOM 680 C CA . LEU A 1 95 ? -26.875 -1.810 47.633 1.00 93.88 95 LEU A CA 1
ATOM 681 C C . LEU A 1 95 ? -26.297 -1.471 49.014 1.00 93.88 95 LEU A C 1
ATOM 683 O O . LEU A 1 95 ? -26.874 -1.865 50.028 1.00 93.88 95 LEU A O 1
ATOM 687 N N . GLN A 1 96 ? -25.210 -0.697 49.078 1.00 91.50 96 GLN A N 1
ATOM 688 C CA . GLN A 1 96 ? -24.635 -0.225 50.344 1.00 91.50 96 GLN A CA 1
ATOM 689 C C . GLN A 1 96 ? -25.599 0.695 51.108 1.00 91.50 96 GLN A C 1
ATOM 691 O O . GLN A 1 96 ? -25.805 0.505 52.309 1.00 91.50 96 GLN A O 1
ATOM 696 N N . ILE A 1 97 ? -26.244 1.643 50.420 1.00 89.25 97 ILE A N 1
ATOM 697 C CA . ILE A 1 97 ? -27.257 2.523 51.022 1.00 89.25 97 ILE A CA 1
ATOM 698 C C . ILE A 1 97 ? -28.449 1.702 51.525 1.00 89.25 97 ILE A C 1
ATOM 700 O O . ILE A 1 97 ? -28.907 1.921 52.644 1.00 89.25 97 ILE A O 1
ATOM 704 N N . MET A 1 98 ? -28.932 0.725 50.751 1.00 89.38 98 MET A N 1
ATOM 705 C CA . MET A 1 98 ? -30.028 -0.154 51.175 1.00 89.38 98 MET A CA 1
ATOM 706 C C . MET A 1 98 ? -29.663 -0.985 52.407 1.00 89.38 98 MET A C 1
ATOM 708 O O . MET A 1 98 ? -30.505 -1.151 53.286 1.00 89.38 98 MET A O 1
ATOM 712 N N . GLN A 1 99 ? -28.423 -1.469 52.519 1.00 90.50 99 GLN A N 1
ATOM 713 C CA . GLN A 1 99 ? -27.968 -2.171 53.723 1.00 90.50 99 GLN A CA 1
ATOM 714 C C . GLN A 1 99 ? -27.938 -1.245 54.945 1.00 90.50 99 GLN A C 1
ATOM 716 O O . GLN A 1 99 ? -28.465 -1.607 55.996 1.00 90.50 99 GLN A O 1
ATOM 721 N N . GLN A 1 100 ? -27.393 -0.032 54.814 1.00 87.94 100 GLN A N 1
ATOM 722 C CA . GLN A 1 100 ? -27.376 0.948 55.909 1.00 87.94 100 GLN A CA 1
ATOM 723 C C . GLN A 1 100 ? -28.793 1.377 56.316 1.00 87.94 100 GLN A C 1
ATOM 725 O O . GLN A 1 100 ? -29.111 1.417 57.506 1.00 87.94 100 GLN A O 1
ATOM 730 N N . ALA A 1 101 ? -29.672 1.627 55.341 1.00 83.12 101 ALA A N 1
ATOM 731 C CA . ALA A 1 101 ? -31.076 1.938 55.578 1.00 83.12 101 ALA A CA 1
ATOM 732 C C . ALA A 1 101 ? -31.815 0.759 56.226 1.00 83.12 101 ALA A C 1
ATOM 734 O O . ALA A 1 101 ? -32.574 0.967 57.165 1.00 83.12 101 ALA A O 1
ATOM 735 N N . GLY A 1 102 ? -31.563 -0.479 55.795 1.00 83.50 102 GLY A N 1
ATOM 736 C CA . GLY A 1 102 ? -32.136 -1.684 56.399 1.00 83.50 102 GLY A CA 1
ATOM 737 C C . GLY A 1 102 ? -31.743 -1.846 57.868 1.00 83.50 102 GLY A C 1
ATOM 738 O O . GLY A 1 102 ? -32.601 -2.124 58.704 1.00 83.50 102 GLY A O 1
ATOM 739 N N . VAL A 1 103 ? -30.476 -1.590 58.210 1.00 81.75 103 VAL A N 1
ATOM 740 C CA . VAL A 1 103 ? -29.999 -1.590 59.604 1.00 81.75 103 VAL A CA 1
ATOM 741 C C . VAL A 1 103 ? -30.645 -0.462 60.416 1.00 81.75 103 VAL A C 1
ATOM 743 O O . VAL A 1 103 ? -31.107 -0.705 61.533 1.00 81.75 103 VAL A O 1
ATOM 746 N N . ALA A 1 104 ? -30.737 0.749 59.863 1.00 76.81 104 ALA A N 1
ATOM 747 C CA . ALA A 1 104 ? -31.360 1.892 60.531 1.00 76.81 104 ALA A CA 1
ATOM 748 C C . ALA A 1 104 ? -32.872 1.695 60.749 1.00 76.81 104 ALA A C 1
ATOM 750 O O . ALA A 1 104 ? -33.377 1.949 61.841 1.00 76.81 104 ALA A O 1
ATOM 751 N N . VAL A 1 105 ? -33.591 1.179 59.749 1.00 78.56 105 VAL A N 1
ATOM 752 C CA . VAL A 1 105 ? -35.023 0.852 59.837 1.00 78.56 105 VAL A CA 1
ATOM 753 C C . VAL A 1 105 ? -35.258 -0.275 60.840 1.00 78.56 105 VAL A C 1
ATOM 755 O O . VAL A 1 105 ? -36.178 -0.184 61.651 1.00 78.56 105 VAL A O 1
ATOM 758 N N . LEU A 1 106 ? -34.410 -1.307 60.853 1.00 76.25 106 LEU A N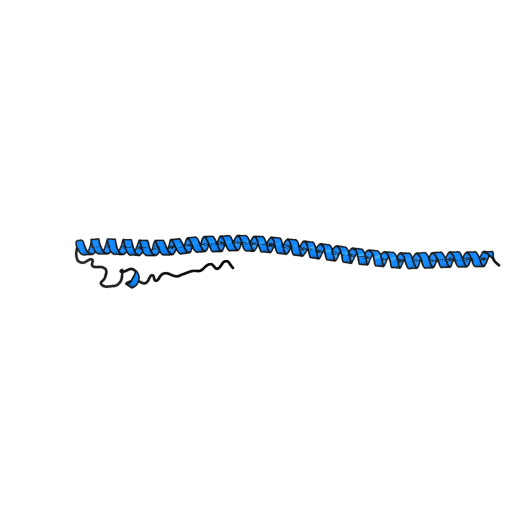 1
ATOM 759 C CA . LEU A 1 106 ? -34.488 -2.380 61.845 1.00 76.25 106 LEU A CA 1
ATOM 760 C C . LEU A 1 106 ? -34.258 -1.851 63.271 1.00 76.25 106 LEU A C 1
ATOM 762 O O . LEU A 1 106 ? -34.965 -2.249 64.199 1.00 76.25 106 LEU A O 1
ATOM 766 N N . ALA A 1 107 ? -33.303 -0.937 63.456 1.00 74.38 107 ALA A N 1
ATOM 767 C CA . ALA A 1 107 ? -33.056 -0.284 64.740 1.00 74.38 107 ALA A CA 1
ATOM 768 C C . ALA A 1 107 ? -34.241 0.601 65.175 1.00 74.38 107 ALA A C 1
ATOM 770 O O . ALA A 1 107 ? -34.676 0.523 66.327 1.00 74.38 107 ALA A O 1
ATOM 771 N N . GLN A 1 108 ? -34.821 1.370 64.247 1.00 77.00 108 GLN A N 1
ATOM 772 C CA . GLN A 1 108 ? -36.014 2.189 64.483 1.00 77.00 108 GLN A CA 1
ATOM 773 C C . GLN A 1 108 ? -37.223 1.322 64.878 1.00 77.00 108 GLN A C 1
ATOM 775 O O . GLN A 1 108 ? -37.902 1.611 65.863 1.00 77.00 108 GLN A O 1
ATOM 780 N N . ALA A 1 109 ? -37.460 0.214 64.167 1.00 75.62 109 ALA A N 1
ATOM 781 C CA . ALA A 1 109 ? -38.546 -0.722 64.457 1.00 75.62 109 ALA A CA 1
ATOM 782 C C . ALA A 1 109 ? -38.381 -1.422 65.819 1.00 75.62 109 ALA A C 1
ATOM 784 O O . ALA A 1 109 ? -39.371 -1.638 66.526 1.00 75.62 109 ALA A O 1
ATOM 785 N N . LYS A 1 110 ? -37.142 -1.747 66.222 1.00 71.69 110 LYS A N 1
ATOM 786 C CA . LYS A 1 110 ? -36.844 -2.271 67.568 1.00 71.69 110 LYS A CA 1
ATOM 787 C C . LYS A 1 110 ? -37.148 -1.248 68.666 1.00 71.69 110 LYS A C 1
ATOM 789 O O . LYS A 1 110 ? -37.769 -1.610 69.663 1.00 71.69 110 LYS A O 1
ATOM 794 N N . SER A 1 111 ? -36.752 0.011 68.475 1.00 75.44 111 SER A N 1
ATOM 795 C CA . SER A 1 111 ? -37.010 1.092 69.438 1.00 75.44 111 SER A CA 1
ATOM 796 C C . SER A 1 111 ? -38.512 1.307 69.662 1.00 75.44 111 SER A C 1
ATOM 798 O O . SER A 1 111 ? -38.976 1.285 70.803 1.00 75.44 111 SER A O 1
ATOM 800 N N . ILE A 1 112 ? -39.294 1.385 68.580 1.00 77.38 112 ILE A N 1
ATOM 801 C CA . ILE A 1 112 ? -40.756 1.542 68.647 1.00 77.38 112 ILE A CA 1
ATOM 802 C C . ILE A 1 112 ? -41.418 0.362 69.379 1.00 77.38 112 ILE A C 1
ATOM 804 O O . ILE A 1 112 ? -42.254 0.581 70.253 1.00 77.38 112 ILE A O 1
ATOM 808 N N . ASN A 1 113 ? -41.018 -0.883 69.086 1.00 72.38 113 ASN A N 1
ATOM 809 C CA . ASN A 1 113 ? -41.541 -2.060 69.796 1.00 72.38 113 ASN A CA 1
ATOM 810 C C . ASN A 1 113 ? -41.245 -2.017 71.303 1.00 72.38 113 ASN A C 1
ATOM 812 O O . ASN A 1 113 ? -42.115 -2.335 72.111 1.00 72.38 113 ASN A O 1
ATOM 816 N N . SER A 1 114 ? -40.035 -1.603 71.692 1.00 71.62 114 SER A N 1
ATOM 817 C CA . SER A 1 114 ? -39.668 -1.506 73.110 1.00 71.62 114 SER A CA 1
ATOM 818 C C . SER A 1 114 ? -40.475 -0.442 73.867 1.00 71.62 114 SER A C 1
ATOM 820 O O . SER A 1 114 ? -40.891 -0.686 74.997 1.00 71.62 114 SER A O 1
ATOM 822 N N . GLN A 1 115 ? -40.774 0.695 73.226 1.00 72.19 115 GLN A N 1
ATOM 823 C CA . GLN A 1 115 ? -41.621 1.745 73.802 1.00 72.19 115 GLN A CA 1
ATOM 824 C C . GLN A 1 115 ? -43.081 1.291 73.919 1.00 72.19 115 GLN A C 1
ATOM 826 O O . GLN A 1 115 ? -43.718 1.529 74.941 1.00 72.19 115 GLN A O 1
ATOM 831 N N . ALA A 1 116 ? -43.602 0.573 72.919 1.00 68.44 116 ALA A N 1
ATOM 832 C CA . ALA A 1 116 ? -44.949 0.008 72.982 1.00 68.44 116 ALA A CA 1
ATOM 833 C C . ALA A 1 116 ? -45.099 -1.005 74.134 1.00 68.44 116 ALA A C 1
ATOM 835 O O . ALA A 1 116 ? -46.102 -0.987 74.841 1.00 68.44 116 ALA A O 1
ATOM 836 N N . ALA A 1 117 ? -44.084 -1.840 74.377 1.00 66.50 117 ALA A N 1
ATOM 837 C CA . ALA A 1 117 ? -44.073 -2.780 75.500 1.00 66.50 117 ALA A CA 1
ATOM 838 C C . ALA A 1 117 ? -43.947 -2.100 76.881 1.00 66.50 117 ALA A C 1
ATOM 840 O O . ALA A 1 117 ? -44.380 -2.671 77.881 1.00 66.50 117 ALA A O 1
ATOM 841 N N . GLN A 1 118 ? -43.370 -0.895 76.956 1.00 66.88 118 GLN A N 1
ATOM 842 C CA . GLN A 1 118 ? -43.341 -0.087 78.184 1.00 66.88 118 GLN A CA 1
ATOM 843 C C . GLN A 1 118 ? -44.686 0.581 78.491 1.00 66.88 118 GLN A C 1
ATOM 845 O O . GLN A 1 118 ? -44.986 0.798 79.654 1.00 66.88 118 GLN A O 1
ATOM 850 N N . LEU A 1 119 ? -45.499 0.889 77.477 1.00 65.56 119 LEU A N 1
ATOM 851 C CA . LEU A 1 119 ? -46.829 1.493 77.655 1.00 65.56 119 LEU A CA 1
ATOM 852 C C . LEU A 1 119 ? -47.922 0.478 78.043 1.00 65.56 119 LEU A C 1
ATOM 854 O O . LEU A 1 119 ? -49.040 0.877 78.357 1.00 65.56 119 LEU A O 1
ATOM 858 N N . LEU A 1 120 ? -47.620 -0.822 77.977 1.00 61.34 120 LEU A N 1
ATOM 859 C CA . LEU A 1 120 ? -48.531 -1.920 78.323 1.00 61.34 120 LEU A CA 1
ATOM 860 C C . LEU A 1 120 ? -48.247 -2.541 79.706 1.00 61.34 120 LEU A C 1
ATOM 862 O O . LEU A 1 120 ? -48.938 -3.485 80.089 1.00 61.34 120 LEU A O 1
ATOM 866 N N . GLN A 1 121 ? -47.242 -2.039 80.430 1.00 52.50 121 GLN A N 1
ATOM 867 C CA . GLN A 1 121 ? -46.920 -2.387 81.823 1.00 52.50 121 GLN A CA 1
ATOM 868 C C . GLN A 1 121 ? -47.347 -1.256 82.756 1.00 52.50 121 GLN A C 1
ATOM 870 O O . GLN A 1 121 ? -47.772 -1.580 83.886 1.00 52.50 121 GLN A O 1
#

Sequence (121 aa):
NDRIAITLGDLTAATLGVDTGSIDLSTAAGAQGALAGLDTALDTVNQNRSTYGATQNRLESAYRALDNYTQNLAAAQSAVQDTDFAMESAEMAKLQIMQQAGVAVLAQAKSINSQAAQLLQ